Protein AF-A0A4R1UP55-F1 (afdb_monomer)

Foldseek 3Di:
DDDDDDDDDDDDDPDDPPPDPPPPPPPDPDPPDDDDVLCVVLVVQVWHWDWDQDPVGIWIWTQHPVRDIDTSVVVVCVVPPPPPD

Mean predicted aligned error: 15.43 Å

Sequence (85 aa):
MTVRSVVAPALPALALVLAGCASDGQPAPAPIGMANPASKYCVEQGGRSEIRQEAQGETGYCHLPDGRVVEEWQLFREAHPANDH

Nearest PDB structures (foldseek):
  6z46-assembly1_W  TM=5.552E-01  e=8.090E-01  Sulfolobus acidocaldarius
  3jc8-assembly1_Pa  TM=3.493E-01  e=1.531E+00  Myxococcus xanthus DK 1622
  7nsh-assembly1_BS  TM=3.393E-01  e=3.087E+00  Sus scrofa
  5n8n-assembly1_A  TM=1.946E-01  e=3.507E+00  Pseudomonas aeruginosa

Radius of gyration: 28.15 Å; Cα contacts (8 Å, |Δi|>4): 72; chains: 1; bounding box: 55×83×28 Å

pLDDT: mean 80.93, std 18.6, range [42.84, 98.75]

Structure (mmCIF, N/CA/C/O backbone):
data_AF-A0A4R1UP55-F1
#
_entry.id   AF-A0A4R1UP55-F1
#
loop_
_atom_site.group_PDB
_atom_site.id
_atom_site.type_symbol
_atom_site.label_atom_id
_atom_site.label_alt_id
_atom_site.label_comp_id
_atom_site.label_asym_id
_atom_site.label_entity_id
_atom_site.label_seq_id
_atom_site.pdbx_PDB_ins_code
_atom_site.Cartn_x
_atom_site.Cartn_y
_atom_site.Cartn_z
_atom_site.occupancy
_atom_site.B_iso_or_equiv
_atom_site.auth_seq_id
_atom_site.auth_comp_id
_atom_site.auth_asym_id
_atom_site.auth_atom_id
_atom_site.pdbx_PDB_model_num
ATOM 1 N N . MET A 1 1 ? 4.090 46.045 0.510 1.00 42.84 1 MET A N 1
ATOM 2 C CA . MET A 1 1 ? 5.001 46.450 1.602 1.00 42.84 1 MET A CA 1
ATOM 3 C C . MET A 1 1 ? 6.305 46.899 0.963 1.00 42.84 1 MET A C 1
ATOM 5 O O . MET A 1 1 ? 6.991 46.072 0.385 1.00 42.84 1 MET A O 1
ATOM 9 N N . THR A 1 2 ? 6.591 48.200 0.968 1.00 47.56 2 THR A N 1
ATOM 10 C CA . THR A 1 2 ? 7.794 48.772 0.339 1.00 47.56 2 THR A CA 1
ATOM 11 C C . THR A 1 2 ? 8.833 49.007 1.431 1.00 47.56 2 THR A C 1
ATOM 13 O O . THR A 1 2 ? 8.589 49.811 2.330 1.00 47.56 2 THR A O 1
ATOM 16 N N . VAL A 1 3 ? 9.961 48.294 1.402 1.00 56.81 3 VAL A N 1
ATOM 17 C CA . VAL A 1 3 ? 11.035 48.467 2.394 1.00 56.81 3 VAL A CA 1
ATOM 1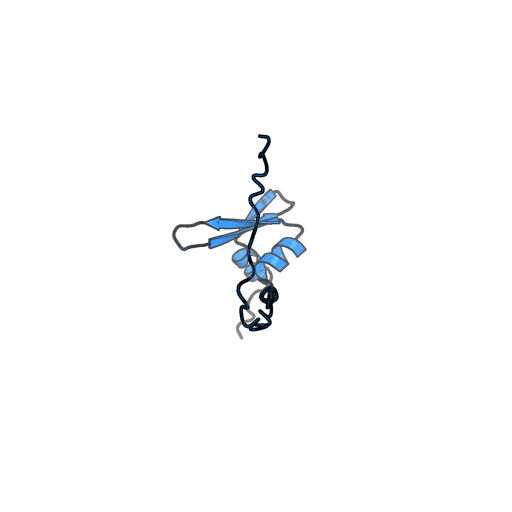8 C C . VAL A 1 3 ? 11.959 49.588 1.919 1.00 56.81 3 VAL A C 1
ATOM 20 O O . VAL A 1 3 ? 12.531 49.518 0.836 1.00 56.81 3 VAL A O 1
ATOM 23 N N . ARG A 1 4 ? 12.051 50.658 2.713 1.00 53.41 4 ARG A N 1
ATOM 24 C CA . ARG A 1 4 ? 12.899 51.829 2.453 1.00 53.41 4 ARG A CA 1
ATOM 25 C C . ARG A 1 4 ? 14.320 51.508 2.919 1.00 53.41 4 ARG A C 1
ATOM 27 O O . ARG A 1 4 ? 14.530 51.270 4.105 1.00 53.41 4 ARG A O 1
ATOM 34 N N . SER A 1 5 ? 15.279 51.494 1.999 1.00 56.72 5 SER A N 1
ATOM 35 C CA . SER A 1 5 ? 16.701 51.322 2.307 1.00 56.72 5 SER A CA 1
ATOM 36 C C . SER A 1 5 ? 17.228 52.524 3.093 1.00 56.72 5 SER A C 1
ATOM 38 O O . SER A 1 5 ? 17.136 53.659 2.628 1.00 56.72 5 SER A O 1
ATOM 40 N N . VAL A 1 6 ? 17.795 52.279 4.274 1.00 59.56 6 VAL A N 1
ATOM 41 C CA . VAL A 1 6 ? 18.577 53.272 5.020 1.00 59.56 6 VAL A CA 1
ATOM 42 C C . VAL A 1 6 ? 20.044 53.046 4.666 1.00 59.56 6 VAL A C 1
ATOM 44 O O . VAL A 1 6 ? 20.589 51.984 4.950 1.00 59.56 6 VAL A O 1
ATOM 47 N N . VAL A 1 7 ? 20.677 54.028 4.024 1.00 56.28 7 VAL A N 1
ATOM 48 C CA . VAL A 1 7 ? 22.133 54.073 3.835 1.00 56.28 7 VAL A CA 1
ATOM 49 C C . VAL A 1 7 ? 22.696 55.056 4.856 1.00 56.28 7 VAL A C 1
ATOM 51 O O . VAL A 1 7 ? 22.287 56.214 4.879 1.00 56.28 7 VAL A O 1
ATOM 54 N N . ALA A 1 8 ? 23.641 54.604 5.677 1.00 53.88 8 ALA A N 1
ATOM 55 C CA . ALA A 1 8 ? 24.492 55.460 6.500 1.00 53.88 8 ALA A CA 1
ATOM 56 C C . ALA A 1 8 ? 25.966 55.043 6.293 1.00 53.88 8 ALA A C 1
ATOM 58 O O . ALA A 1 8 ? 26.234 53.839 6.259 1.00 53.88 8 ALA A O 1
ATOM 59 N N . PRO A 1 9 ? 26.911 55.988 6.101 1.00 56.50 9 PRO A N 1
ATOM 60 C CA . PRO A 1 9 ? 28.279 55.682 5.689 1.00 56.50 9 PRO A CA 1
ATOM 61 C C . PRO A 1 9 ? 29.309 55.728 6.837 1.00 56.50 9 PRO A C 1
ATOM 63 O O . PRO A 1 9 ? 29.083 56.356 7.867 1.00 56.50 9 PRO A O 1
ATOM 66 N N . ALA A 1 10 ? 30.493 55.178 6.525 1.00 54.09 10 ALA A N 1
ATOM 67 C CA . ALA A 1 10 ? 31.835 55.569 6.993 1.00 54.09 10 ALA A CA 1
ATOM 68 C C . ALA A 1 10 ? 32.428 54.908 8.266 1.00 54.09 10 ALA A C 1
ATOM 70 O O . ALA A 1 10 ? 32.122 55.290 9.388 1.00 54.09 10 ALA A O 1
ATOM 71 N N . LEU A 1 11 ? 33.387 53.985 8.073 1.00 57.94 11 LEU A N 1
ATOM 72 C CA . LEU A 1 11 ? 34.854 54.128 8.287 1.00 57.94 11 LEU A CA 1
ATOM 73 C C . LEU A 1 11 ? 35.515 52.739 8.502 1.00 57.94 11 LEU A C 1
ATOM 75 O O . LEU A 1 11 ? 34.889 51.852 9.080 1.00 57.94 11 LEU A O 1
ATOM 79 N N . PRO A 1 12 ? 36.750 52.502 8.008 1.00 52.88 12 PRO A N 1
ATOM 80 C CA . PRO A 1 12 ? 37.259 51.161 7.734 1.00 52.88 12 PRO A CA 1
ATOM 81 C C . PRO A 1 12 ? 38.010 50.575 8.938 1.00 52.88 12 PRO A C 1
ATOM 83 O O . PRO A 1 12 ? 39.084 51.046 9.302 1.00 52.88 12 PRO A O 1
ATOM 86 N N . ALA A 1 13 ? 37.472 49.510 9.530 1.00 58.53 13 ALA A N 1
ATOM 87 C CA . ALA A 1 13 ? 38.209 48.654 10.452 1.00 58.53 13 ALA A CA 1
ATOM 88 C C . ALA A 1 13 ? 38.745 47.441 9.680 1.00 58.53 13 ALA A C 1
ATOM 90 O O . ALA A 1 13 ? 37.984 46.683 9.079 1.00 58.53 13 ALA A O 1
ATOM 91 N N . LEU A 1 14 ? 40.069 47.293 9.678 1.00 64.44 14 LEU A N 1
ATOM 92 C CA . LEU A 1 14 ? 40.806 46.169 9.110 1.00 64.44 14 LEU A CA 1
ATOM 93 C C . LEU A 1 14 ? 40.435 44.881 9.868 1.00 64.44 14 LEU A C 1
ATOM 95 O O . LEU A 1 14 ? 41.029 44.559 10.893 1.00 64.44 14 LEU A O 1
ATOM 99 N N . ALA A 1 15 ? 39.419 44.170 9.382 1.00 61.81 15 ALA A N 1
ATOM 100 C CA . ALA A 1 15 ? 39.011 42.875 9.906 1.00 61.81 15 ALA A CA 1
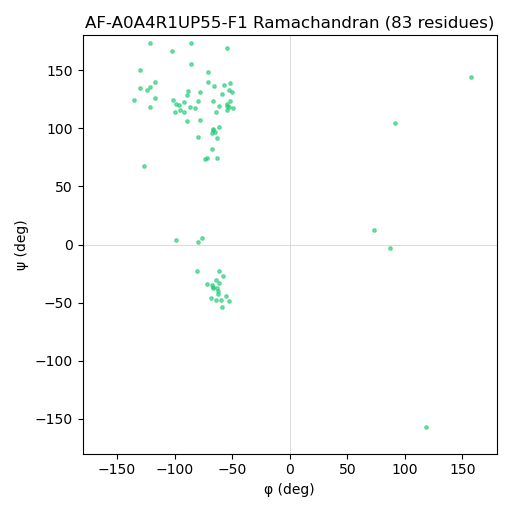ATOM 101 C C . ALA A 1 15 ? 39.729 41.762 9.131 1.00 61.81 15 ALA A C 1
ATOM 103 O O . ALA A 1 15 ? 39.626 41.682 7.906 1.00 61.81 15 ALA A O 1
ATOM 104 N N . LEU A 1 16 ? 40.466 40.909 9.850 1.00 62.75 16 LEU A N 1
ATOM 105 C CA . LEU A 1 16 ? 41.015 39.667 9.312 1.00 62.75 16 LEU A CA 1
ATOM 106 C C . LEU A 1 16 ? 39.875 38.838 8.709 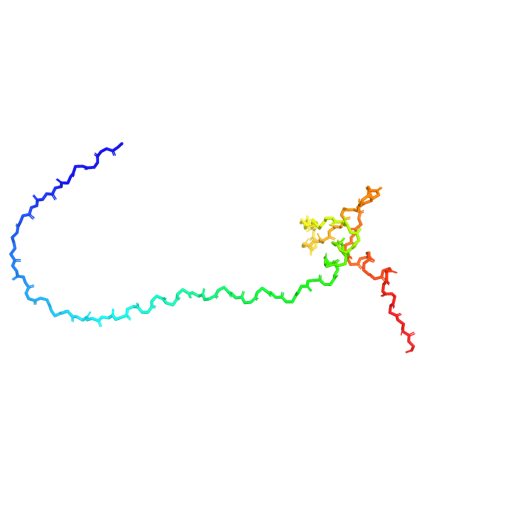1.00 62.75 16 LEU A C 1
ATOM 108 O O . LEU A 1 16 ? 38.984 38.380 9.424 1.00 62.75 16 LEU A O 1
ATOM 112 N N . VAL A 1 17 ? 39.913 38.629 7.395 1.00 62.91 17 VAL A N 1
ATOM 113 C CA . VAL A 1 17 ? 38.959 37.761 6.707 1.00 62.91 17 VAL A CA 1
ATOM 114 C C . VAL A 1 17 ? 39.413 36.319 6.921 1.00 62.91 17 VAL A C 1
ATOM 116 O O . VAL A 1 17 ? 40.241 35.791 6.182 1.00 62.91 17 VAL A O 1
ATOM 119 N N . LEU A 1 18 ? 38.893 35.678 7.966 1.00 61.31 18 LEU A N 1
ATOM 120 C CA . LEU A 1 18 ? 38.876 34.222 8.051 1.00 61.31 18 LEU A CA 1
ATOM 121 C C . LEU A 1 18 ? 37.920 33.727 6.961 1.00 61.31 18 LEU A C 1
ATOM 123 O O . LEU A 1 18 ? 36.704 33.713 7.144 1.00 61.31 18 LEU A O 1
ATOM 127 N N . ALA A 1 19 ? 38.471 33.365 5.804 1.00 63.50 19 ALA A N 1
ATOM 128 C CA . ALA A 1 19 ? 37.756 32.628 4.773 1.00 63.50 19 ALA A CA 1
ATOM 129 C C . ALA A 1 19 ? 37.457 31.214 5.300 1.00 63.50 19 ALA A C 1
ATOM 131 O O . ALA A 1 19 ? 38.204 30.268 5.064 1.00 63.50 19 ALA A O 1
ATOM 132 N N . GLY A 1 20 ? 36.387 31.082 6.082 1.00 52.91 20 GLY A N 1
ATOM 133 C CA . GLY A 1 20 ? 35.788 29.794 6.390 1.00 52.91 20 GLY A CA 1
ATOM 134 C C . GLY A 1 20 ? 34.965 29.347 5.191 1.00 52.91 20 GLY A C 1
ATOM 135 O O . GLY A 1 20 ? 33.900 29.905 4.939 1.00 52.91 20 GLY A O 1
ATOM 136 N N . CYS A 1 21 ? 35.444 28.351 4.447 1.00 55.81 21 CYS A N 1
ATOM 137 C CA . CYS A 1 21 ? 34.590 27.598 3.538 1.00 55.81 21 CYS A CA 1
ATOM 138 C C . CYS A 1 21 ? 33.566 26.850 4.396 1.00 55.81 21 CYS A C 1
ATOM 140 O O . CYS A 1 21 ? 33.860 25.784 4.936 1.00 55.81 21 CYS A O 1
ATOM 142 N N . ALA A 1 22 ? 32.372 27.414 4.554 1.00 63.0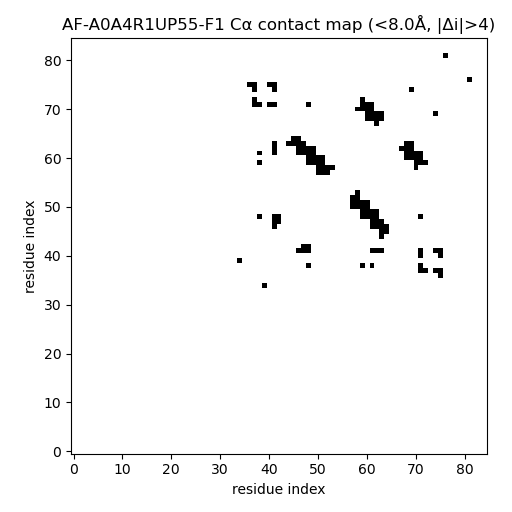6 22 ALA A N 1
ATOM 143 C CA . ALA A 1 22 ? 31.219 26.604 4.890 1.00 63.06 22 ALA A CA 1
ATOM 144 C C . ALA A 1 22 ? 30.967 25.719 3.667 1.00 63.06 22 ALA A C 1
ATOM 146 O O . ALA A 1 22 ? 30.456 26.173 2.647 1.00 63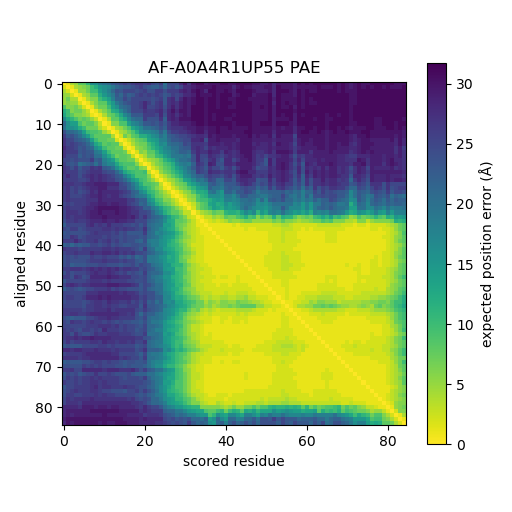.06 22 ALA A O 1
ATOM 147 N N . SER A 1 23 ? 31.422 24.470 3.729 1.00 59.53 23 SER A N 1
ATOM 148 C CA . SER A 1 23 ? 30.904 23.442 2.842 1.00 59.53 23 SER A CA 1
ATOM 149 C C . SER A 1 23 ? 29.421 23.326 3.166 1.00 59.53 23 SER A C 1
ATOM 151 O O . SER A 1 23 ? 29.063 22.717 4.174 1.00 59.53 23 SER A O 1
ATOM 153 N N . ASP A 1 24 ? 28.570 23.933 2.339 1.00 57.28 24 ASP A N 1
ATOM 154 C CA . ASP A 1 24 ? 27.145 23.625 2.262 1.00 57.28 24 ASP A CA 1
ATOM 155 C C . ASP A 1 24 ? 27.009 22.171 1.791 1.00 57.28 24 ASP A C 1
ATOM 157 O O . ASP A 1 24 ? 26.710 21.858 0.639 1.00 57.28 24 ASP A O 1
ATOM 161 N N . GLY A 1 25 ? 27.306 21.247 2.702 1.00 58.97 25 GLY A N 1
ATOM 162 C CA . GLY A 1 25 ? 26.951 19.849 2.604 1.00 58.97 25 GLY A CA 1
ATOM 163 C C . GLY A 1 25 ? 25.455 19.753 2.821 1.00 58.97 25 GLY A C 1
ATOM 164 O O . GLY A 1 25 ? 25.015 19.344 3.892 1.00 58.97 25 GLY A O 1
ATOM 165 N N . GLN A 1 26 ? 24.679 20.163 1.815 1.00 63.72 26 GLN A N 1
ATOM 166 C CA . GLN A 1 26 ? 23.289 19.750 1.701 1.00 63.72 26 GLN A CA 1
ATOM 167 C C . GLN A 1 26 ? 23.297 18.223 1.869 1.00 63.72 26 GLN A C 1
ATOM 169 O O . GLN A 1 26 ? 23.965 17.552 1.072 1.00 63.72 26 GLN A O 1
ATOM 174 N N 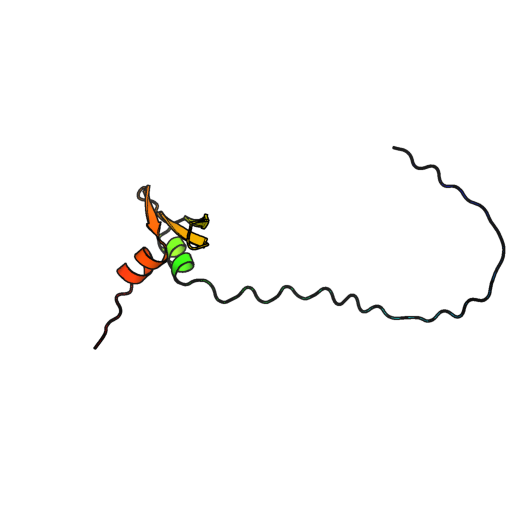. PRO A 1 27 ? 22.647 17.657 2.903 1.00 62.56 27 PRO A N 1
ATOM 175 C CA . PRO A 1 27 ? 22.580 16.215 3.046 1.00 62.56 27 PRO A CA 1
ATOM 176 C C . PRO A 1 27 ? 22.010 15.673 1.742 1.00 62.56 27 PRO A C 1
ATOM 178 O O . PRO A 1 27 ? 20.912 16.063 1.335 1.00 62.56 27 PRO A O 1
ATOM 181 N N . ALA A 1 28 ? 22.779 14.834 1.046 1.00 70.50 28 ALA A N 1
ATOM 182 C CA . ALA A 1 28 ? 22.233 14.095 -0.077 1.00 70.50 28 ALA A CA 1
ATOM 183 C C . ALA A 1 28 ? 20.970 13.387 0.440 1.00 70.50 28 ALA A C 1
ATOM 185 O O . ALA A 1 28 ? 21.023 12.833 1.546 1.00 70.50 28 ALA A O 1
ATOM 186 N N . PRO A 1 29 ? 19.834 13.447 -0.283 1.00 68.06 29 PRO A N 1
ATOM 187 C CA . PRO A 1 29 ? 18.632 12.759 0.154 1.00 68.06 29 PRO A CA 1
ATOM 188 C C . PRO A 1 29 ? 19.010 11.310 0.444 1.00 68.06 29 PRO A C 1
ATOM 190 O O . PRO A 1 29 ? 19.621 1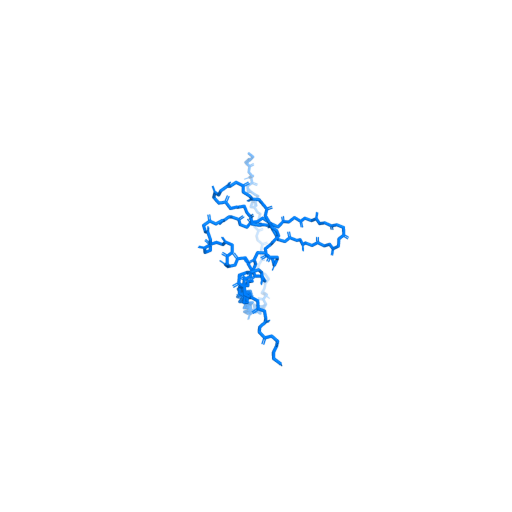0.645 -0.397 1.00 68.06 29 PRO A O 1
ATOM 193 N N . ALA A 1 30 ? 18.732 10.868 1.674 1.00 67.88 30 ALA A N 1
ATOM 194 C CA . ALA A 1 30 ? 19.011 9.503 2.081 1.00 67.88 30 ALA A CA 1
ATOM 195 C C . ALA A 1 30 ? 18.387 8.562 1.041 1.00 67.88 30 ALA A C 1
ATOM 197 O O . ALA A 1 30 ? 17.281 8.852 0.568 1.00 67.88 30 ALA A O 1
ATOM 198 N N . PRO A 1 31 ? 19.079 7.479 0.646 1.00 69.00 31 PRO A N 1
ATOM 199 C CA . PRO A 1 31 ? 18.515 6.533 -0.298 1.00 69.00 31 PRO A CA 1
ATOM 200 C C . PRO A 1 31 ? 17.153 6.102 0.239 1.00 69.00 31 PRO A C 1
ATOM 202 O O . PRO A 1 31 ? 17.051 5.587 1.353 1.00 69.00 31 PRO A O 1
ATOM 205 N N . ILE A 1 32 ? 16.104 6.397 -0.533 1.00 68.38 32 ILE A N 1
ATOM 206 C CA . ILE A 1 32 ? 14.746 5.954 -0.234 1.00 68.38 32 ILE A CA 1
ATOM 207 C C . ILE A 1 32 ? 14.856 4.436 -0.076 1.00 68.38 32 ILE A C 1
ATOM 209 O O . ILE A 1 32 ? 15.399 3.772 -0.962 1.00 68.38 32 ILE A O 1
ATOM 213 N N . GLY A 1 33 ? 14.479 3.922 1.099 1.00 74.00 33 GLY A N 1
ATOM 214 C CA . GLY A 1 33 ? 14.703 2.526 1.475 1.00 74.00 33 GLY A CA 1
ATOM 215 C C . GLY A 1 33 ? 14.131 1.531 0.461 1.00 74.00 33 GLY A C 1
ATOM 216 O O . GLY A 1 33 ? 13.378 1.899 -0.442 1.00 74.00 33 GLY A O 1
ATOM 217 N N . MET A 1 34 ? 14.485 0.250 0.611 1.00 80.69 34 MET A N 1
ATOM 218 C CA . MET A 1 34 ? 13.932 -0.812 -0.236 1.00 80.69 34 MET A CA 1
ATOM 219 C C . MET A 1 34 ? 12.400 -0.717 -0.272 1.00 80.69 34 MET A C 1
ATOM 221 O O . MET A 1 34 ? 11.765 -0.575 0.772 1.00 80.69 34 MET A O 1
ATOM 225 N N . ALA A 1 35 ? 11.819 -0.769 -1.475 1.00 86.56 35 ALA A N 1
ATOM 226 C CA . ALA A 1 35 ? 10.375 -0.662 -1.648 1.00 86.56 35 ALA A CA 1
ATOM 227 C C . ALA A 1 35 ? 9.651 -1.746 -0.836 1.00 86.56 35 ALA A C 1
ATOM 229 O O . ALA A 1 35 ? 10.067 -2.907 -0.843 1.00 86.56 35 ALA A O 1
ATOM 230 N N . ASN A 1 36 ? 8.552 -1.377 -0.172 1.00 93.56 36 ASN A N 1
ATOM 231 C CA . ASN A 1 36 ? 7.698 -2.344 0.509 1.00 93.56 36 ASN A CA 1
ATOM 232 C C . ASN A 1 36 ? 7.129 -3.329 -0.536 1.00 93.56 36 ASN A C 1
ATOM 234 O O . ASN A 1 36 ? 6.428 -2.887 -1.453 1.00 93.56 36 ASN A O 1
ATOM 238 N N . PRO A 1 37 ? 7.410 -4.643 -0.437 1.00 96.56 37 PRO A N 1
ATOM 239 C CA . PRO A 1 37 ? 6.937 -5.621 -1.414 1.00 96.56 37 PRO A CA 1
ATOM 240 C C . PRO A 1 37 ? 5.407 -5.686 -1.489 1.00 96.56 37 PRO A C 1
ATOM 242 O O . PRO A 1 37 ? 4.866 -5.862 -2.578 1.00 96.56 37 PRO A O 1
ATOM 245 N N . ALA A 1 38 ? 4.706 -5.474 -0.373 1.00 97.88 38 ALA A N 1
ATOM 246 C CA . ALA A 1 38 ? 3.250 -5.470 -0.341 1.00 97.88 38 ALA A CA 1
ATOM 247 C C . ALA A 1 38 ? 2.667 -4.262 -1.092 1.00 97.88 38 ALA A C 1
ATOM 249 O O . ALA A 1 38 ? 1.800 -4.422 -1.953 1.00 97.88 38 ALA A O 1
ATOM 250 N N . SER A 1 39 ? 3.211 -3.062 -0.863 1.00 97.75 39 SER A N 1
ATOM 251 C CA . SER A 1 39 ? 2.795 -1.853 -1.588 1.00 97.75 39 SER A CA 1
ATOM 252 C C . SER A 1 39 ? 3.155 -1.926 -3.077 1.00 97.75 39 SER A C 1
ATOM 254 O O . SER A 1 39 ? 2.377 -1.495 -3.928 1.00 97.75 39 SER A O 1
ATOM 256 N N . LYS A 1 40 ? 4.306 -2.526 -3.422 1.00 97.50 40 LYS A N 1
ATOM 257 C CA . LYS A 1 40 ? 4.682 -2.807 -4.818 1.00 97.50 40 LYS A CA 1
ATOM 258 C C . LYS A 1 40 ? 3.657 -3.722 -5.484 1.00 97.50 40 LYS A C 1
ATOM 260 O O . LYS A 1 40 ? 3.179 -3.408 -6.571 1.00 97.50 40 LYS A O 1
ATOM 265 N N . TYR A 1 41 ? 3.287 -4.809 -4.809 1.00 98.00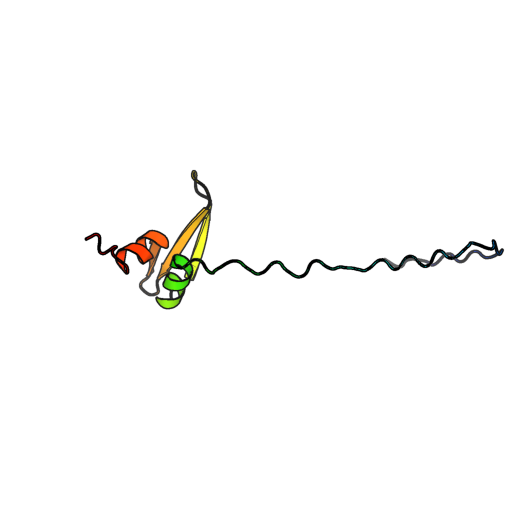 41 TYR A N 1
ATOM 266 C CA . TYR A 1 41 ? 2.301 -5.754 -5.315 1.00 98.00 41 TYR A CA 1
ATOM 267 C C . TYR A 1 41 ? 0.924 -5.106 -5.497 1.00 98.00 41 TYR A C 1
ATOM 269 O O . TYR A 1 41 ? 0.292 -5.320 -6.527 1.00 98.00 41 TYR A O 1
ATOM 277 N N . CYS A 1 42 ? 0.489 -4.239 -4.573 1.00 98.50 42 CYS A N 1
ATOM 278 C CA . CYS A 1 42 ? -0.746 -3.465 -4.733 1.00 98.50 42 CYS A CA 1
ATOM 279 C C . CYS A 1 42 ? -0.784 -2.692 -6.064 1.00 98.50 42 CYS A C 1
ATOM 281 O O . CYS A 1 42 ? -1.760 -2.787 -6.811 1.00 98.50 42 CYS A O 1
ATOM 283 N N . VAL A 1 43 ? 0.295 -1.973 -6.391 1.00 98.12 43 VAL A N 1
ATOM 284 C CA . VAL A 1 43 ? 0.404 -1.215 -7.649 1.00 98.12 43 VAL A CA 1
ATOM 285 C C . VAL A 1 43 ? 0.453 -2.145 -8.866 1.00 98.12 43 VAL A C 1
ATOM 287 O O . VAL A 1 43 ? -0.159 -1.846 -9.890 1.00 98.12 43 VAL A O 1
ATOM 290 N N . GLU A 1 44 ? 1.122 -3.296 -8.763 1.00 97.94 44 GLU A N 1
ATOM 291 C CA . GLU A 1 44 ? 1.151 -4.318 -9.822 1.00 97.94 44 GLU A CA 1
ATOM 292 C C . GLU A 1 44 ? -0.234 -4.926 -10.097 1.00 97.94 44 GLU A C 1
ATOM 294 O O . GLU A 1 44 ? -0.531 -5.257 -11.243 1.00 97.94 44 GLU A O 1
ATOM 299 N N . GLN A 1 45 ? -1.114 -5.001 -9.090 1.00 98.12 45 GLN A N 1
ATOM 300 C CA . GLN A 1 45 ? -2.526 -5.382 -9.262 1.00 98.12 45 GLN A CA 1
ATOM 301 C C . GLN A 1 45 ? -3.391 -4.253 -9.860 1.00 98.12 45 GLN A C 1
ATOM 303 O O . GLN A 1 45 ? -4.614 -4.377 -9.945 1.00 98.12 45 GLN A O 1
ATOM 308 N N . GLY A 1 46 ? -2.781 -3.132 -10.259 1.00 98.38 46 GLY A N 1
ATOM 309 C CA . GLY A 1 46 ? -3.482 -1.937 -10.729 1.00 98.38 46 GLY A CA 1
ATOM 310 C C . GLY A 1 46 ? -4.166 -1.152 -9.609 1.00 98.38 46 GLY A C 1
ATOM 311 O O . GLY A 1 46 ? -4.997 -0.289 -9.889 1.00 98.38 46 GLY A O 1
ATOM 312 N N . GLY A 1 47 ? -3.853 -1.463 -8.351 1.00 98.38 47 GLY A N 1
ATOM 313 C CA . GLY A 1 47 ? -4.420 -0.799 -7.192 1.00 98.38 47 GLY A CA 1
ATOM 314 C C . GLY A 1 47 ? -3.683 0.479 -6.799 1.00 98.38 47 GLY A C 1
ATOM 315 O O . GLY A 1 47 ? -2.619 0.823 -7.320 1.00 98.38 47 GLY A O 1
ATOM 316 N N . ARG A 1 48 ? -4.261 1.189 -5.830 1.00 98.50 48 ARG A N 1
ATOM 317 C CA . ARG A 1 48 ? -3.663 2.372 -5.201 1.00 98.50 48 ARG A CA 1
ATOM 318 C C . ARG A 1 48 ? -3.430 2.111 -3.717 1.00 98.50 48 ARG A C 1
ATOM 320 O O . ARG A 1 48 ? -4.376 1.801 -2.996 1.00 98.50 48 ARG A O 1
ATOM 327 N N . SER A 1 49 ? -2.192 2.314 -3.278 1.00 97.94 49 SER A N 1
ATOM 328 C CA . SER A 1 49 ? -1.804 2.254 -1.868 1.00 97.94 49 SER A CA 1
ATOM 329 C C . SER A 1 49 ? -2.362 3.446 -1.077 1.00 97.94 49 SER A C 1
ATOM 331 O O . SER A 1 49 ? -2.379 4.584 -1.559 1.00 97.94 49 SER A O 1
ATOM 333 N N . GLU A 1 50 ? -2.824 3.186 0.140 1.00 98.25 50 GLU A N 1
ATOM 334 C CA . GLU A 1 50 ? -3.223 4.167 1.144 1.00 98.25 50 GLU A CA 1
ATOM 335 C C . GLU A 1 50 ? -2.648 3.750 2.500 1.00 98.25 50 GLU A C 1
ATOM 337 O O . GLU A 1 50 ? -2.940 2.663 2.988 1.00 98.25 50 GLU A O 1
ATOM 342 N N . ILE A 1 51 ? -1.881 4.632 3.141 1.00 97.88 51 ILE A N 1
ATOM 343 C CA . ILE A 1 51 ? -1.452 4.436 4.528 1.00 97.88 51 ILE A CA 1
ATOM 344 C C . ILE A 1 51 ? -2.502 5.036 5.460 1.00 97.88 51 ILE A C 1
ATOM 346 O O . ILE A 1 51 ? -2.884 6.199 5.309 1.00 97.88 51 ILE A O 1
ATOM 350 N N . ARG A 1 52 ? -2.958 4.251 6.437 1.00 97.75 52 ARG A N 1
ATOM 351 C CA . ARG A 1 52 ? -3.898 4.679 7.477 1.00 97.75 52 ARG A CA 1
ATOM 352 C C . ARG A 1 52 ? -3.246 4.595 8.846 1.00 97.75 52 ARG A C 1
ATOM 354 O O . ARG A 1 52 ? -2.555 3.627 9.140 1.00 97.75 52 ARG A O 1
ATOM 361 N N . GLN A 1 53 ? -3.518 5.589 9.688 1.00 97.44 53 GLN A N 1
ATOM 362 C CA . GLN A 1 53 ? -3.176 5.520 11.104 1.00 97.44 53 GLN A CA 1
ATOM 363 C C . GLN A 1 53 ? -4.215 4.685 11.845 1.00 97.44 53 GLN A C 1
ATOM 365 O O . GLN A 1 53 ? -5.405 5.002 11.821 1.00 97.44 53 GLN A O 1
ATOM 370 N N . GLU A 1 54 ? -3.757 3.646 12.528 1.00 94.88 54 GLU A N 1
ATOM 371 C CA . GLU A 1 54 ? -4.567 2.770 13.366 1.00 94.88 54 GLU A CA 1
ATOM 372 C C . GLU A 1 54 ? -4.063 2.754 14.809 1.00 94.88 54 GLU A C 1
ATOM 374 O O . GLU A 1 54 ? -3.004 3.288 15.138 1.00 94.88 54 GLU A O 1
ATOM 379 N N . ALA A 1 55 ? -4.817 2.098 15.694 1.00 95.19 55 ALA A N 1
ATOM 380 C CA . ALA A 1 55 ? -4.456 1.978 17.105 1.00 95.19 55 ALA A CA 1
ATOM 381 C C . ALA A 1 55 ? -3.079 1.321 17.325 1.00 95.19 55 ALA A C 1
ATOM 383 O O . ALA A 1 55 ? -2.437 1.592 18.336 1.00 95.19 55 ALA A O 1
ATOM 384 N N . GLN A 1 56 ? -2.631 0.469 16.394 1.00 92.25 56 GLN A N 1
ATOM 385 C CA . GLN A 1 56 ? -1.339 -0.226 16.466 1.00 92.25 56 GLN A CA 1
ATOM 386 C C . GLN A 1 56 ? -0.230 0.432 15.626 1.00 92.25 56 GLN A C 1
ATOM 388 O O . GLN A 1 56 ? 0.883 -0.088 15.582 1.00 92.25 56 GLN A O 1
ATOM 393 N N . GLY A 1 57 ? -0.508 1.574 14.988 1.00 95.00 57 GLY A N 1
ATOM 394 C CA . GLY A 1 57 ? 0.421 2.280 14.105 1.00 95.00 57 GLY A CA 1
ATOM 395 C C . GLY A 1 57 ? -0.096 2.392 12.673 1.00 95.00 57 GLY A C 1
ATOM 396 O O . GLY A 1 57 ? -1.296 2.328 12.423 1.00 95.00 57 GLY A O 1
ATOM 397 N N . GLU A 1 58 ? 0.818 2.574 11.726 1.00 96.69 58 GLU A N 1
ATOM 398 C CA . GLU A 1 58 ? 0.484 2.720 10.309 1.00 96.69 58 GLU A CA 1
ATOM 399 C C . GLU A 1 58 ? 0.180 1.367 9.660 1.00 96.69 58 GLU A C 1
ATOM 401 O O . GLU A 1 58 ? 0.950 0.416 9.784 1.00 96.69 58 GLU A O 1
ATOM 406 N N . THR A 1 59 ? -0.934 1.294 8.933 1.00 97.50 59 THR A N 1
ATOM 407 C CA . THR A 1 59 ? -1.349 0.116 8.160 1.00 97.50 59 THR A CA 1
ATOM 408 C C . THR A 1 59 ? -1.571 0.503 6.702 1.00 97.50 59 THR A C 1
ATOM 410 O O . THR A 1 59 ? -2.215 1.512 6.411 1.00 97.50 59 THR A O 1
ATOM 413 N N . GLY A 1 60 ? -1.030 -0.292 5.778 1.00 97.88 60 GLY A N 1
ATOM 414 C CA . GLY A 1 60 ? -1.202 -0.100 4.339 1.00 97.88 60 GLY A CA 1
ATOM 415 C C . GLY A 1 60 ? -2.450 -0.806 3.817 1.00 97.88 60 GLY A C 1
ATOM 416 O O . GLY A 1 60 ? -2.662 -1.987 4.081 1.00 97.88 60 GLY A O 1
ATOM 417 N N . TYR A 1 61 ? -3.254 -0.098 3.032 1.00 98.62 61 TYR A N 1
ATOM 418 C CA . TYR A 1 61 ? -4.439 -0.616 2.357 1.00 98.62 61 TYR A CA 1
ATOM 419 C C . TYR A 1 61 ? -4.328 -0.439 0.844 1.00 98.62 61 TYR A C 1
ATOM 421 O O . TYR A 1 61 ? -3.988 0.635 0.352 1.00 98.62 61 TYR A O 1
ATOM 429 N N . CYS A 1 62 ? -4.687 -1.480 0.100 1.00 98.75 62 CYS A N 1
ATOM 430 C CA . CYS A 1 62 ? -4.762 -1.466 -1.350 1.00 98.75 62 CYS A CA 1
ATOM 431 C C . CYS A 1 62 ? -6.201 -1.260 -1.825 1.00 98.75 62 CYS A C 1
ATOM 433 O O . CYS A 1 62 ? -7.076 -2.077 -1.537 1.00 98.75 62 CYS A O 1
ATOM 435 N N . HIS A 1 63 ? -6.438 -0.194 -2.589 1.00 98.69 63 HIS A N 1
ATOM 436 C CA . HIS A 1 63 ? -7.691 0.045 -3.312 1.00 98.69 63 HIS A CA 1
ATOM 437 C C . HIS A 1 63 ? -7.595 -0.603 -4.689 1.00 98.69 63 HIS A C 1
ATOM 439 O O . HIS A 1 63 ? -6.876 -0.091 -5.547 1.00 98.69 63 HIS A O 1
ATOM 445 N N . LEU A 1 64 ? -8.286 -1.722 -4.893 1.00 98.62 64 LEU A N 1
ATOM 446 C CA . LEU A 1 64 ? -8.232 -2.511 -6.122 1.00 98.62 64 LEU A CA 1
ATOM 447 C C . LEU A 1 64 ? -9.215 -1.987 -7.193 1.00 98.62 64 LEU A C 1
ATOM 449 O O . LEU A 1 64 ? -10.240 -1.390 -6.850 1.00 98.62 64 LEU A O 1
ATOM 453 N N . PRO A 1 65 ? -8.961 -2.240 -8.495 1.00 98.50 65 PRO A N 1
ATOM 454 C CA . PRO A 1 65 ? -9.846 -1.806 -9.587 1.00 98.50 65 PRO A CA 1
ATOM 455 C C . PRO A 1 65 ? -11.261 -2.396 -9.542 1.00 98.50 65 PRO A C 1
ATOM 457 O O . PRO A 1 65 ? -12.188 -1.822 -10.107 1.00 98.50 65 PRO A O 1
ATOM 460 N N . ASP A 1 66 ? -11.430 -3.538 -8.874 1.00 97.75 66 ASP A N 1
ATOM 461 C CA . ASP A 1 66 ? -12.723 -4.198 -8.657 1.00 97.75 66 ASP A CA 1
ATOM 462 C C . ASP A 1 66 ? -13.544 -3.566 -7.513 1.00 97.75 66 ASP A C 1
ATOM 464 O O . ASP A 1 66 ? -14.642 -4.029 -7.202 1.00 97.75 66 ASP A O 1
ATOM 468 N N . GLY A 1 67 ? -13.024 -2.501 -6.893 1.00 98.12 67 GLY A N 1
ATOM 469 C CA . GLY A 1 67 ? -13.657 -1.775 -5.798 1.00 98.12 67 GLY A CA 1
ATOM 470 C C . GLY A 1 67 ? -13.370 -2.346 -4.410 1.00 98.12 67 GLY A C 1
ATOM 471 O O . GLY A 1 67 ? -13.810 -1.758 -3.420 1.00 98.12 67 GLY A O 1
ATOM 472 N N . ARG A 1 68 ? -12.633 -3.459 -4.294 1.00 98.19 68 ARG A N 1
ATOM 473 C CA . ARG A 1 68 ? -12.214 -3.974 -2.986 1.00 98.19 68 ARG A CA 1
ATOM 474 C C . ARG A 1 68 ? -11.154 -3.076 -2.358 1.00 98.19 68 ARG A C 1
ATOM 476 O O . ARG A 1 68 ? -10.301 -2.507 -3.036 1.00 98.19 68 ARG A O 1
ATOM 483 N N . VAL A 1 69 ? -11.180 -3.018 -1.031 1.00 98.56 69 VAL A N 1
ATOM 484 C CA . VAL A 1 69 ? -10.108 -2.443 -0.219 1.00 98.56 69 VAL A CA 1
ATOM 485 C C . VAL A 1 69 ? -9.619 -3.526 0.728 1.00 98.56 69 VAL A C 1
ATOM 487 O O . VAL A 1 69 ? -10.398 -4.036 1.531 1.00 98.56 69 VAL A O 1
ATOM 490 N N . VAL A 1 70 ? -8.351 -3.900 0.601 1.00 98.38 70 VAL A N 1
ATOM 491 C CA . VAL A 1 70 ? -7.728 -4.999 1.357 1.00 98.38 70 VAL A CA 1
ATOM 492 C C . VAL A 1 70 ? -6.423 -4.525 1.983 1.00 98.38 70 VAL A C 1
ATOM 494 O O . VAL A 1 70 ? -5.774 -3.635 1.441 1.00 98.38 70 VAL A O 1
ATOM 497 N N . GLU A 1 71 ? -6.033 -5.085 3.123 1.00 98.25 71 GLU A N 1
ATOM 498 C CA . GLU A 1 71 ? -4.734 -4.786 3.740 1.00 98.25 71 GLU A CA 1
ATOM 499 C C . GLU A 1 71 ? -3.599 -5.294 2.829 1.00 98.25 71 GLU A C 1
ATOM 501 O O . GLU A 1 71 ? -3.695 -6.381 2.253 1.00 98.25 71 GLU A O 1
ATOM 506 N N . GLU A 1 72 ? -2.548 -4.493 2.633 1.00 98.50 72 GLU A N 1
ATOM 507 C CA . GLU A 1 72 ? -1.513 -4.774 1.627 1.00 98.50 72 GLU A CA 1
ATOM 508 C C . GLU A 1 72 ? -0.759 -6.077 1.911 1.00 98.50 72 GLU A C 1
ATOM 510 O O . GLU A 1 72 ? -0.510 -6.859 0.988 1.00 98.50 72 GLU A O 1
ATOM 515 N N . TRP A 1 73 ? -0.403 -6.347 3.169 1.00 97.25 73 TRP A N 1
ATOM 516 C CA . TRP A 1 73 ? 0.298 -7.575 3.530 1.00 97.25 73 TRP A CA 1
ATOM 517 C C . TRP A 1 73 ? -0.590 -8.811 3.456 1.00 97.25 73 TRP A C 1
ATOM 519 O O . TRP A 1 73 ? -0.098 -9.884 3.106 1.00 97.25 73 TRP A O 1
ATOM 529 N N . GLN A 1 74 ? -1.879 -8.689 3.767 1.00 97.69 74 GLN A N 1
ATOM 530 C CA . GLN A 1 74 ? -2.862 -9.739 3.542 1.00 97.69 74 GLN A CA 1
ATOM 531 C C . GLN A 1 74 ? -2.908 -10.094 2.055 1.00 97.69 74 GLN A C 1
ATOM 533 O O . GLN A 1 74 ? -2.676 -11.252 1.710 1.00 97.69 74 GLN A O 1
ATOM 538 N N . LEU A 1 75 ? -3.113 -9.098 1.187 1.00 97.75 75 LEU A N 1
ATOM 539 C CA . LEU A 1 75 ? -3.131 -9.284 -0.264 1.00 97.75 75 LEU A CA 1
ATOM 540 C C . LEU A 1 75 ? -1.837 -9.950 -0.762 1.00 97.75 75 LEU A C 1
ATOM 542 O O . LEU A 1 75 ? -1.878 -10.886 -1.559 1.00 97.75 75 LEU A O 1
ATOM 546 N N . PHE A 1 76 ? -0.684 -9.494 -0.269 1.00 97.75 76 PHE A N 1
ATOM 547 C CA . PHE A 1 76 ? 0.612 -10.051 -0.640 1.00 97.75 76 PHE A CA 1
ATOM 548 C C . PHE A 1 76 ? 0.770 -11.515 -0.206 1.00 97.75 76 PHE A C 1
ATOM 550 O O . PHE A 1 76 ? 1.171 -12.341 -1.023 1.00 97.75 76 PHE A O 1
ATOM 557 N N . ARG A 1 77 ? 0.445 -11.861 1.048 1.00 96.94 77 ARG A N 1
ATOM 558 C CA . ARG A 1 77 ? 0.577 -13.235 1.571 1.00 96.94 77 ARG A CA 1
ATOM 559 C C . ARG A 1 77 ? -0.393 -14.215 0.916 1.00 96.94 77 ARG A C 1
ATOM 561 O O . ARG A 1 77 ? -0.022 -15.364 0.708 1.00 96.94 77 ARG A O 1
ATOM 568 N N . GLU A 1 78 ? -1.602 -13.775 0.574 1.00 95.88 78 GLU A N 1
ATOM 569 C CA . GLU A 1 78 ? -2.568 -14.597 -0.168 1.00 95.88 78 GLU A CA 1
ATOM 570 C C . GLU A 1 78 ? -2.043 -14.962 -1.565 1.00 95.88 78 GLU A C 1
ATOM 572 O O . GLU A 1 78 ? -2.233 -16.087 -2.025 1.00 95.88 78 GLU A O 1
ATOM 577 N N . ALA A 1 79 ? -1.337 -14.037 -2.221 1.00 95.69 79 ALA A N 1
ATOM 578 C CA . ALA A 1 79 ? -0.717 -14.269 -3.525 1.00 95.69 79 ALA A CA 1
ATOM 579 C C . ALA A 1 79 ? 0.626 -15.021 -3.455 1.00 95.69 79 ALA A C 1
ATOM 581 O O . ALA A 1 79 ? 1.038 -15.636 -4.439 1.00 95.69 79 ALA A O 1
ATOM 582 N N . HIS A 1 80 ? 1.305 -14.972 -2.307 1.00 94.50 80 HIS A N 1
ATOM 583 C CA . HIS A 1 80 ? 2.617 -15.577 -2.072 1.00 94.50 80 HIS A CA 1
ATOM 584 C C . HIS A 1 80 ? 2.567 -16.483 -0.833 1.00 94.50 80 HIS A C 1
ATOM 586 O O . HIS A 1 80 ? 3.178 -16.153 0.191 1.00 94.50 80 HIS A O 1
ATOM 592 N N . PRO A 1 81 ? 1.834 -17.610 -0.886 1.00 85.69 81 PRO A N 1
ATOM 593 C CA . PRO A 1 81 ? 1.810 -18.546 0.226 1.00 85.69 81 PRO A CA 1
ATOM 594 C C . PRO A 1 81 ? 3.237 -19.025 0.510 1.00 85.69 81 PRO A C 1
ATOM 596 O O . PRO A 1 81 ? 3.966 -19.429 -0.400 1.00 85.69 81 PRO A O 1
ATOM 599 N N . ALA A 1 82 ? 3.648 -18.958 1.776 1.00 78.12 82 ALA A N 1
ATOM 600 C CA . ALA A 1 82 ? 4.896 -19.565 2.201 1.00 78.12 82 ALA A CA 1
ATOM 601 C C . ALA A 1 82 ? 4.760 -21.079 1.999 1.00 78.12 82 ALA A C 1
ATOM 603 O O . ALA A 1 82 ? 3.920 -21.725 2.623 1.00 78.12 82 ALA A O 1
ATOM 604 N N . ASN A 1 83 ? 5.546 -21.638 1.080 1.00 71.81 83 ASN A N 1
ATOM 605 C CA . ASN A 1 83 ? 5.686 -23.083 0.951 1.00 71.81 83 ASN A CA 1
ATOM 606 C C . ASN A 1 83 ? 6.532 -23.588 2.127 1.00 71.81 83 ASN A C 1
ATOM 608 O O . ASN A 1 83 ? 7.707 -23.911 1.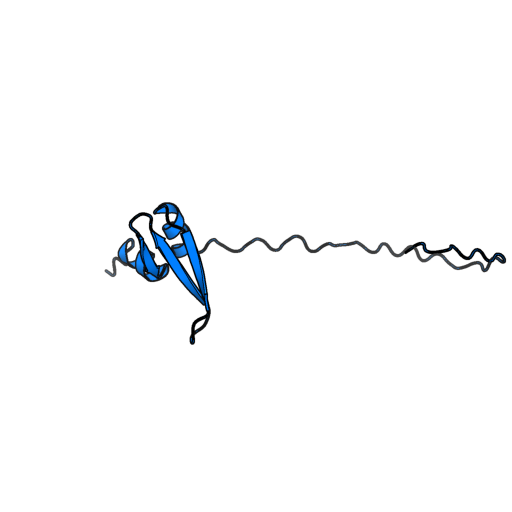944 1.00 71.81 83 ASN A O 1
ATOM 612 N N . ASP A 1 84 ? 5.940 -23.622 3.319 1.00 60.47 84 ASP A N 1
ATOM 613 C CA . ASP A 1 84 ? 6.528 -24.245 4.502 1.00 60.47 84 ASP A CA 1
ATOM 614 C C . ASP A 1 84 ? 6.592 -25.762 4.256 1.00 60.47 84 ASP A C 1
ATOM 616 O O . ASP A 1 84 ? 5.586 -26.467 4.363 1.00 60.47 84 ASP A O 1
ATOM 620 N N . HIS A 1 85 ? 7.770 -26.239 3.842 1.00 58.41 85 HIS A N 1
ATOM 621 C CA . HIS A 1 85 ? 8.147 -27.655 3.877 1.00 58.41 85 HIS A CA 1
ATOM 622 C C . HIS A 1 85 ? 8.862 -27.950 5.192 1.00 58.41 85 HIS A C 1
ATOM 624 O O . HIS A 1 85 ? 9.799 -27.185 5.524 1.00 58.41 85 HIS A O 1
#

Secondary structure (DSSP, 8-state):
--PPP--------------------PPPPPPPPPPPHHHHHHHHTT-EEEEEEETTEEEEEEE-TTS-EEEHHHHHHHHS-----

Solvent-accessible surface area (backbone atoms only — not comparable to full-atom values): 5779 Å² total; per-residue (Å²): 138,85,84,79,85,84,88,83,86,91,82,92,74,92,69,86,80,78,83,70,81,74,75,83,73,69,75,72,79,72,78,79,68,85,77,56,66,28,57,50,48,28,45,73,66,64,19,46,75,43,83,41,86,49,99,92,42,80,44,52,31,21,40,35,80,90,72,49,73,42,48,21,60,59,57,40,43,72,76,52,67,79,84,84,124